Protein AF-A0A401M152-F1 (afdb_monomer_lite)

Structure (mmCIF, N/CA/C/O backbone):
data_AF-A0A401M152-F1
#
_entry.id   AF-A0A401M152-F1
#
loop_
_atom_site.group_PDB
_atom_site.id
_atom_site.type_symbol
_atom_site.label_atom_id
_atom_site.label_alt_id
_atom_site.label_comp_id
_atom_site.label_asym_id
_atom_site.label_entity_id
_atom_site.label_seq_id
_atom_site.pdbx_PDB_ins_code
_atom_site.Cartn_x
_atom_site.Cartn_y
_atom_site.Cartn_z
_atom_site.occupancy
_atom_site.B_iso_or_equiv
_atom_site.auth_seq_id
_atom_site.auth_comp_id
_atom_site.auth_asym_id
_atom_site.auth_atom_id
_atom_site.pdbx_PDB_model_num
ATOM 1 N N . MET A 1 1 ? -9.112 -10.276 -15.528 1.00 62.50 1 MET A N 1
ATOM 2 C CA . MET A 1 1 ? -7.881 -9.817 -16.205 1.00 62.50 1 MET A CA 1
ATOM 3 C C . MET A 1 1 ? -6.772 -9.853 -15.166 1.00 62.50 1 MET A C 1
ATOM 5 O O . MET A 1 1 ? -7.045 -9.426 -14.054 1.00 62.50 1 MET A O 1
ATOM 9 N N . LYS A 1 2 ? -5.617 -10.461 -15.460 1.00 86.75 2 LYS A N 1
ATOM 10 C CA . LYS A 1 2 ? -4.505 -10.595 -14.497 1.00 86.75 2 LYS A CA 1
ATOM 11 C C . LYS A 1 2 ? -3.259 -9.818 -14.911 1.00 86.75 2 LYS A C 1
ATOM 13 O O . LYS A 1 2 ? -2.534 -9.371 -14.039 1.00 86.75 2 LYS A O 1
ATOM 18 N N . ASP A 1 3 ? -3.063 -9.607 -16.206 1.00 91.12 3 ASP A N 1
ATOM 19 C CA . ASP A 1 3 ? -1.886 -8.930 -16.740 1.00 91.12 3 ASP A CA 1
ATOM 20 C C . ASP A 1 3 ? -2.287 -7.606 -17.392 1.00 91.12 3 ASP A C 1
ATOM 22 O O . ASP A 1 3 ? -3.244 -7.552 -18.172 1.00 91.12 3 ASP A O 1
ATOM 26 N N . ALA A 1 4 ? -1.540 -6.553 -17.077 1.00 89.19 4 ALA A N 1
ATOM 27 C CA . ALA A 1 4 ? -1.564 -5.270 -17.757 1.00 89.19 4 ALA A CA 1
ATOM 28 C C . ALA A 1 4 ? -0.202 -5.073 -18.432 1.00 89.19 4 ALA A C 1
ATOM 30 O O . ALA A 1 4 ? 0.817 -4.853 -17.774 1.00 89.19 4 ALA A O 1
ATOM 31 N N . LEU A 1 5 ? -0.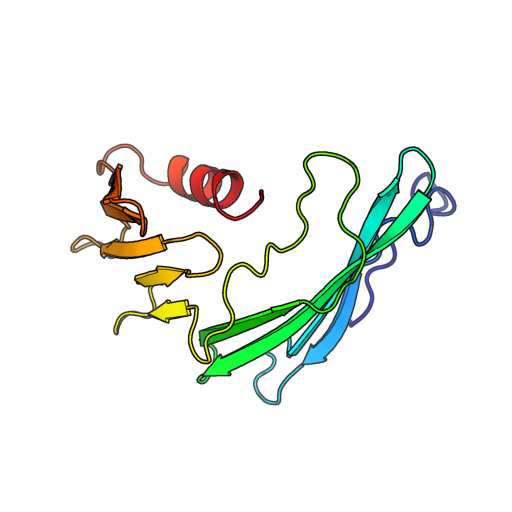184 -5.210 -19.758 1.00 90.19 5 LEU A N 1
ATOM 32 C CA . LEU A 1 5 ? 1.019 -5.019 -20.562 1.00 90.19 5 LEU A CA 1
ATOM 33 C C . LEU A 1 5 ? 1.144 -3.544 -20.938 1.00 90.19 5 LEU A C 1
ATOM 35 O O . LEU A 1 5 ? 0.185 -2.950 -21.431 1.00 90.19 5 LEU A O 1
ATOM 39 N N . TYR A 1 6 ? 2.326 -2.974 -20.719 1.00 89.94 6 TYR A N 1
ATOM 40 C CA . TYR A 1 6 ? 2.634 -1.602 -21.098 1.00 89.94 6 TYR A CA 1
ATOM 41 C C . TYR A 1 6 ? 3.331 -1.555 -22.458 1.00 89.94 6 TYR A C 1
ATOM 43 O O . TYR A 1 6 ? 4.225 -2.358 -22.737 1.00 89.94 6 TYR A O 1
ATOM 51 N N . GLY A 1 7 ? 2.943 -0.581 -23.275 1.00 91.44 7 GLY A N 1
ATOM 52 C CA . GLY A 1 7 ? 3.581 -0.258 -24.542 1.00 91.44 7 GLY A CA 1
ATOM 53 C C . GLY A 1 7 ? 3.253 1.173 -24.961 1.00 91.44 7 GLY A C 1
ATOM 54 O O . GLY A 1 7 ? 2.224 1.722 -24.570 1.00 91.44 7 GLY A O 1
ATOM 55 N N . GLU A 1 8 ? 4.138 1.773 -25.748 1.00 91.62 8 GLU A N 1
ATOM 56 C CA . GLU A 1 8 ? 4.015 3.141 -26.263 1.00 91.62 8 GLU A CA 1
ATOM 57 C C . GLU A 1 8 ? 3.926 3.171 -27.795 1.00 91.62 8 GLU A C 1
ATOM 59 O O . GLU A 1 8 ? 4.162 2.167 -28.473 1.00 91.62 8 GLU A O 1
ATOM 64 N N . ASP A 1 9 ? 3.617 4.354 -28.331 1.00 93.38 9 ASP A N 1
ATOM 65 C CA . ASP A 1 9 ? 3.351 4.636 -29.744 1.00 93.38 9 ASP A CA 1
ATOM 66 C C . ASP A 1 9 ? 2.067 3.993 -30.285 1.00 93.38 9 ASP A C 1
ATOM 68 O O . ASP A 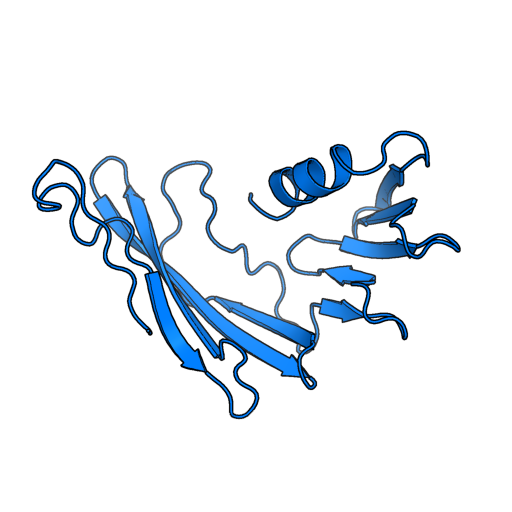1 9 ? 1.371 3.229 -29.618 1.00 93.38 9 ASP A O 1
ATOM 72 N N . ALA A 1 10 ? 1.736 4.310 -31.538 1.00 91.00 10 ALA A N 1
ATOM 73 C CA . ALA A 1 10 ? 0.511 3.848 -32.190 1.00 91.00 10 ALA A CA 1
ATOM 74 C C . ALA A 1 10 ? 0.386 2.313 -32.269 1.00 91.00 10 ALA A C 1
ATOM 76 O O . ALA A 1 10 ? -0.713 1.799 -32.463 1.00 91.00 10 ALA A O 1
ATOM 77 N N . THR A 1 11 ? 1.499 1.585 -32.137 1.00 92.69 11 THR A N 1
ATOM 78 C CA . THR A 1 11 ? 1.546 0.116 -32.209 1.00 92.69 11 THR A CA 1
ATOM 79 C C . THR A 1 11 ? 1.795 -0.559 -30.861 1.00 92.69 11 THR A C 1
ATOM 81 O O . THR A 1 11 ? 1.805 -1.787 -30.816 1.00 92.69 11 THR A O 1
ATOM 84 N N . LEU A 1 12 ? 1.988 0.203 -29.774 1.00 89.44 12 LEU A N 1
ATOM 85 C CA . LEU A 1 12 ? 2.335 -0.319 -28.442 1.00 89.44 12 LEU A CA 1
ATOM 86 C C . LEU A 1 12 ? 3.615 -1.183 -28.427 1.00 89.44 12 LEU A C 1
ATOM 88 O O . LEU A 1 12 ? 3.774 -2.052 -27.572 1.00 89.44 12 LEU A O 1
ATOM 92 N N . ALA A 1 13 ? 4.523 -0.975 -29.386 1.00 90.88 13 ALA A N 1
ATOM 93 C CA . ALA A 1 13 ? 5.740 -1.775 -29.544 1.00 90.88 13 ALA A CA 1
ATOM 94 C C . ALA A 1 13 ? 6.954 -1.187 -28.806 1.00 90.88 13 ALA A C 1
ATOM 96 O O . ALA A 1 13 ? 7.914 -1.906 -28.509 1.00 90.88 13 ALA A O 1
ATOM 97 N N . SER A 1 14 ? 6.915 0.105 -28.486 1.00 90.31 14 SER A N 1
ATOM 98 C CA . SER A 1 14 ? 7.964 0.776 -27.723 1.00 90.31 14 SER A CA 1
ATOM 99 C C . SER A 1 14 ? 7.804 0.506 -26.230 1.00 90.31 14 SER A C 1
ATOM 101 O O . SER A 1 14 ? 6.689 0.375 -25.729 1.00 90.31 14 SER A O 1
ATOM 103 N N . ASN A 1 15 ? 8.926 0.426 -25.509 1.00 88.19 15 ASN A N 1
ATOM 104 C CA . ASN A 1 15 ? 8.960 0.273 -24.047 1.00 88.19 15 ASN A CA 1
ATOM 105 C C . ASN A 1 15 ? 8.187 -0.941 -23.499 1.00 88.19 15 ASN A C 1
ATOM 107 O O . ASN A 1 15 ? 7.805 -0.968 -22.327 1.00 88.19 15 ASN A O 1
ATOM 111 N N . THR A 1 16 ? 8.017 -1.977 -24.322 1.00 89.81 16 THR A N 1
ATOM 112 C CA . THR A 1 16 ? 7.378 -3.227 -23.906 1.00 89.81 16 THR A CA 1
ATOM 113 C C . THR A 1 16 ? 8.099 -3.843 -22.708 1.00 89.81 16 THR A C 1
ATOM 115 O O . THR A 1 16 ? 9.327 -3.805 -22.604 1.00 89.81 16 THR A O 1
ATOM 118 N N . ASN A 1 17 ? 7.323 -4.403 -21.776 1.00 88.31 17 ASN A N 1
ATOM 119 C CA . ASN A 1 17 ? 7.800 -5.052 -20.546 1.00 88.31 17 ASN A CA 1
ATOM 120 C C . ASN A 1 17 ? 8.501 -4.153 -19.518 1.00 88.31 17 ASN A C 1
ATOM 122 O O . ASN A 1 17 ? 8.949 -4.655 -18.489 1.00 88.31 17 ASN A O 1
ATOM 126 N N . ARG A 1 18 ? 8.581 -2.839 -19.749 1.00 93.19 18 ARG A N 1
ATOM 127 C CA . ARG A 1 18 ? 9.262 -1.918 -18.827 1.00 93.19 18 ARG A CA 1
ATOM 128 C C . ARG A 1 18 ? 8.432 -1.554 -17.602 1.00 93.19 18 ARG A C 1
ATOM 130 O O . ARG A 1 18 ? 9.003 -1.343 -16.541 1.00 93.19 18 ARG A O 1
ATOM 137 N N . PHE A 1 19 ? 7.111 -1.503 -17.759 1.00 93.25 19 PHE A N 1
ATOM 138 C CA . PHE A 1 19 ? 6.172 -1.024 -16.739 1.00 93.25 19 PHE A CA 1
ATOM 139 C C . PHE A 1 19 ? 4.931 -1.915 -16.622 1.00 93.25 19 PHE A C 1
ATOM 141 O O . PHE A 1 19 ? 3.832 -1.443 -16.345 1.00 93.25 19 PHE A O 1
ATOM 148 N N . ASN A 1 20 ? 5.081 -3.210 -16.908 1.00 94.12 20 ASN A N 1
ATOM 149 C CA . ASN A 1 20 ? 3.971 -4.149 -16.788 1.00 94.12 20 ASN A CA 1
ATOM 150 C C . ASN A 1 20 ? 3.519 -4.273 -15.325 1.00 94.12 20 ASN A C 1
ATOM 152 O O . ASN A 1 20 ? 4.326 -4.187 -14.395 1.00 94.12 20 ASN A O 1
ATOM 156 N N . GLU A 1 21 ? 2.245 -4.597 -15.144 1.00 95.12 21 GLU A N 1
ATOM 157 C CA . GLU A 1 21 ? 1.688 -5.018 -13.861 1.00 95.12 21 GLU A CA 1
ATOM 158 C C . GLU A 1 21 ? 1.040 -6.394 -14.012 1.00 95.12 21 GLU A C 1
ATOM 160 O O . GLU A 1 21 ? 0.412 -6.701 -15.028 1.00 95.12 21 GLU A O 1
ATOM 165 N N . GLN A 1 22 ? 1.187 -7.237 -12.995 1.00 96.25 22 GLN A N 1
ATOM 166 C CA . GLN A 1 22 ? 0.612 -8.575 -12.988 1.00 96.25 22 GLN A CA 1
ATOM 167 C C . GLN A 1 22 ? 0.020 -8.906 -11.622 1.00 96.25 22 GLN A C 1
ATOM 169 O O . GLN A 1 22 ? 0.736 -9.042 -10.632 1.00 96.25 22 GLN A O 1
ATOM 174 N N . ILE A 1 23 ? -1.285 -9.146 -11.592 1.00 97.38 23 ILE A N 1
ATOM 175 C CA . ILE A 1 23 ? -1.983 -9.755 -10.466 1.00 97.38 23 ILE A CA 1
ATOM 176 C C . ILE A 1 23 ? -1.762 -11.267 -10.530 1.00 97.38 23 ILE A C 1
ATOM 178 O O . ILE A 1 23 ? -2.291 -11.961 -11.401 1.00 97.38 23 ILE A O 1
ATOM 182 N N . THR A 1 24 ? -0.982 -11.800 -9.594 1.00 97.12 24 THR A N 1
ATOM 183 C CA . THR A 1 24 ? -0.598 -13.218 -9.595 1.00 97.12 24 THR A CA 1
ATOM 184 C C . THR A 1 24 ? -1.755 -14.109 -9.140 1.00 97.12 24 THR A C 1
ATOM 186 O O . THR A 1 24 ? -2.005 -15.170 -9.725 1.00 97.12 24 THR A O 1
ATOM 189 N N . ALA A 1 25 ? -2.540 -13.653 -8.162 1.00 96.69 25 ALA A N 1
ATOM 190 C CA . ALA A 1 25 ? -3.755 -14.328 -7.726 1.00 96.69 25 ALA A CA 1
ATOM 191 C C . ALA A 1 25 ? -4.748 -13.376 -7.051 1.00 96.69 25 ALA A C 1
ATOM 193 O O . ALA A 1 25 ? -4.403 -12.275 -6.626 1.00 96.69 25 ALA A O 1
ATOM 194 N N . TYR A 1 26 ? -5.978 -13.867 -6.926 1.00 97.00 26 TYR A N 1
ATOM 195 C CA . TYR A 1 26 ? -6.997 -13.324 -6.040 1.00 97.00 26 TYR A CA 1
ATOM 196 C C . TYR A 1 26 ? -7.319 -14.367 -4.971 1.00 97.00 26 TYR A C 1
ATOM 198 O O . TYR A 1 26 ? -7.217 -15.570 -5.238 1.00 97.00 26 TYR A O 1
ATOM 206 N N . ASP A 1 27 ? -7.726 -13.924 -3.788 1.00 94.38 27 ASP A N 1
ATOM 207 C CA . ASP A 1 27 ? -8.323 -14.812 -2.796 1.00 94.38 27 ASP A CA 1
ATOM 208 C C . ASP A 1 27 ? -9.774 -15.189 -3.176 1.00 94.38 27 ASP A C 1
ATOM 210 O O . ASP A 1 27 ? -10.318 -14.764 -4.200 1.00 94.38 27 ASP A O 1
ATOM 214 N N . LYS A 1 28 ? -10.430 -16.008 -2.344 1.00 94.50 28 LYS A N 1
ATOM 215 C CA . LYS A 1 28 ? -11.812 -16.464 -2.587 1.00 94.50 28 LYS A CA 1
ATOM 216 C C . LYS A 1 28 ? -12.866 -15.353 -2.478 1.00 94.50 28 LYS A C 1
ATOM 218 O O . LYS A 1 28 ? -13.990 -15.565 -2.922 1.00 94.50 28 LYS A O 1
ATOM 223 N N . MET A 1 29 ? -12.528 -14.216 -1.873 1.00 94.75 29 MET A N 1
ATOM 224 C CA . MET A 1 29 ? -13.402 -13.049 -1.729 1.00 94.75 29 MET A CA 1
ATOM 225 C C . MET A 1 29 ? -13.162 -12.013 -2.838 1.00 94.75 29 MET A C 1
ATOM 227 O O . MET A 1 29 ? -13.897 -11.033 -2.924 1.00 94.75 29 MET A O 1
ATOM 231 N N . GLY A 1 30 ? -12.187 -12.253 -3.722 1.00 95.50 30 GLY A N 1
ATOM 232 C CA . GLY A 1 30 ? -11.849 -11.374 -4.836 1.00 95.50 30 GLY A CA 1
ATOM 233 C C . GLY A 1 30 ? -10.826 -10.292 -4.487 1.00 95.50 30 GLY A C 1
ATOM 234 O O . GLY A 1 30 ? -10.593 -9.409 -5.312 1.00 95.50 30 GLY A O 1
ATOM 235 N N . ASN A 1 31 ? -10.189 -10.352 -3.314 1.00 95.75 31 ASN A N 1
ATOM 236 C CA . ASN A 1 31 ? -9.085 -9.453 -2.979 1.00 95.75 31 ASN A CA 1
ATOM 237 C C . ASN A 1 31 ? -7.828 -9.865 -3.753 1.00 95.75 31 ASN A C 1
ATOM 239 O O . ASN A 1 31 ? -7.597 -11.054 -3.979 1.00 95.75 31 ASN A O 1
ATOM 243 N N . ILE A 1 32 ? -7.004 -8.898 -4.161 1.00 96.19 32 ILE A N 1
ATOM 244 C CA . ILE A 1 32 ? -5.711 -9.175 -4.805 1.00 96.19 32 ILE A CA 1
ATOM 245 C C . ILE A 1 32 ? -4.814 -9.863 -3.785 1.00 96.19 32 ILE A C 1
ATOM 247 O O . ILE A 1 32 ? -4.460 -9.259 -2.787 1.00 96.19 32 ILE A O 1
ATOM 251 N N . TRP A 1 33 ? -4.413 -11.102 -4.040 1.00 96.56 33 TRP A N 1
ATOM 252 C CA . TRP A 1 33 ? -3.525 -11.837 -3.139 1.00 96.56 33 TRP A CA 1
ATOM 253 C C . TRP A 1 33 ? -2.047 -11.570 -3.436 1.00 96.56 33 TRP A C 1
ATOM 255 O O . TRP A 1 33 ? -1.220 -11.558 -2.527 1.00 96.56 33 TRP A O 1
ATOM 265 N N . GLY A 1 34 ? -1.705 -11.308 -4.699 1.00 97.12 34 GLY A N 1
ATOM 266 C CA . GLY A 1 34 ? -0.346 -10.924 -5.058 1.00 97.12 34 GLY A CA 1
ATOM 267 C C . GLY A 1 34 ? -0.269 -10.058 -6.306 1.00 97.12 34 GLY A C 1
ATOM 268 O O . GLY A 1 34 ? -1.107 -10.162 -7.206 1.00 97.12 34 GLY A O 1
ATOM 269 N N . LEU A 1 35 ? 0.749 -9.200 -6.337 1.00 97.50 35 LEU A N 1
ATOM 270 C CA . LEU A 1 35 ? 0.975 -8.196 -7.373 1.00 97.50 35 LEU A CA 1
ATOM 271 C C . LEU A 1 35 ? 2.466 -8.104 -7.694 1.00 97.50 35 LEU A C 1
ATOM 273 O O . LEU A 1 35 ? 3.290 -7.949 -6.799 1.00 97.50 35 LEU A O 1
ATOM 277 N N . LYS A 1 36 ? 2.806 -8.142 -8.978 1.00 96.94 36 LYS A N 1
ATOM 278 C CA . LYS A 1 36 ? 4.136 -7.808 -9.485 1.00 96.94 36 LYS A CA 1
ATOM 279 C C . LYS A 1 36 ? 4.060 -6.515 -10.275 1.00 96.94 36 LYS A C 1
ATOM 281 O O . LYS A 1 36 ? 3.161 -6.370 -11.105 1.00 96.94 36 LYS A O 1
ATOM 286 N N . ARG A 1 37 ? 5.015 -5.616 -10.055 1.00 96.12 37 ARG A N 1
ATOM 287 C CA . ARG A 1 37 ? 5.183 -4.400 -10.858 1.00 96.12 37 ARG A CA 1
ATOM 288 C C . ARG A 1 37 ? 6.599 -4.328 -11.397 1.00 96.12 37 ARG A C 1
ATOM 290 O O . ARG A 1 37 ? 7.556 -4.730 -10.730 1.00 96.12 37 ARG A O 1
ATOM 297 N N . TYR A 1 38 ? 6.711 -3.832 -12.617 1.00 95.12 38 TYR A N 1
ATOM 298 C CA . TYR A 1 38 ? 7.975 -3.616 -13.298 1.00 95.12 38 TYR A CA 1
ATOM 299 C C . TYR A 1 38 ? 8.220 -2.119 -13.451 1.00 95.12 38 TYR A C 1
ATOM 301 O O . TYR A 1 38 ? 7.284 -1.326 -13.534 1.00 95.12 38 TYR A O 1
ATOM 309 N N . GLY A 1 39 ? 9.485 -1.732 -13.453 1.00 95.12 39 GLY A N 1
ATOM 310 C CA . GLY A 1 39 ? 9.889 -0.346 -13.582 1.00 95.12 39 GLY A CA 1
ATOM 311 C C . GLY A 1 39 ? 11.366 -0.219 -13.894 1.00 95.12 39 GLY A C 1
ATOM 312 O O . GLY A 1 39 ? 12.084 -1.202 -14.087 1.00 95.12 39 GLY A O 1
ATOM 313 N N . GLN A 1 40 ? 11.821 1.024 -13.959 1.00 95.12 40 GLN A N 1
ATOM 314 C CA . GLN A 1 40 ? 13.223 1.339 -14.171 1.00 95.12 40 GLN A CA 1
ATOM 315 C C . GLN A 1 40 ? 14.032 1.017 -12.908 1.00 95.12 40 GLN A C 1
ATOM 317 O O . GLN A 1 40 ? 13.694 1.502 -11.834 1.00 95.12 40 GLN A O 1
ATOM 322 N N . THR A 1 41 ? 15.102 0.234 -13.034 1.00 95.31 41 THR A N 1
ATOM 323 C CA . THR A 1 41 ? 15.973 -0.191 -11.919 1.00 95.31 41 THR A CA 1
ATOM 324 C C . THR A 1 41 ? 17.381 0.406 -11.994 1.00 95.31 41 THR A C 1
ATOM 326 O O . THR A 1 41 ? 18.099 0.407 -10.999 1.00 95.31 41 THR A O 1
ATOM 329 N N . ASP A 1 42 ? 17.766 0.960 -13.149 1.00 94.50 42 ASP A N 1
ATOM 330 C CA . ASP A 1 42 ? 18.976 1.773 -13.340 1.00 94.50 42 ASP A CA 1
ATOM 331 C C . ASP A 1 42 ? 18.754 2.786 -14.482 1.00 94.50 42 ASP A C 1
ATOM 333 O O . ASP A 1 42 ? 17.744 2.722 -15.185 1.00 94.50 42 ASP A O 1
ATOM 337 N N . ALA A 1 43 ? 19.710 3.679 -14.742 1.00 94.06 43 ALA A N 1
ATOM 338 C CA . ALA A 1 43 ? 19.671 4.704 -15.785 1.00 94.06 43 ALA A CA 1
ATOM 339 C C . ALA A 1 43 ? 19.187 4.184 -17.150 1.00 94.06 43 ALA A C 1
ATOM 341 O O . ALA A 1 43 ? 18.478 4.898 -17.852 1.00 94.06 43 ALA A O 1
ATOM 342 N N . ASN A 1 44 ? 19.517 2.936 -17.506 1.00 93.25 44 ASN A N 1
ATOM 343 C CA . ASN A 1 44 ? 19.113 2.308 -18.769 1.00 93.25 44 ASN A CA 1
ATOM 344 C C . ASN A 1 44 ? 18.538 0.887 -18.608 1.00 93.25 44 ASN A C 1
ATOM 346 O O . ASN A 1 44 ? 18.394 0.176 -19.604 1.00 93.25 44 ASN A O 1
ATOM 350 N N . SER A 1 45 ? 18.208 0.464 -17.384 1.00 94.44 45 SER A N 1
ATOM 351 C CA . SER A 1 45 ? 17.762 -0.906 -17.090 1.00 94.44 45 SER A CA 1
ATOM 352 C C . SER A 1 45 ? 16.368 -0.920 -16.477 1.00 94.44 45 SER A C 1
ATOM 354 O O . SER A 1 45 ? 16.002 -0.019 -15.723 1.00 94.44 45 SER A O 1
ATOM 356 N N . TYR A 1 46 ? 15.604 -1.964 -16.793 1.00 95.00 46 TYR A N 1
ATOM 357 C CA . TYR A 1 46 ? 14.241 -2.174 -16.310 1.00 95.00 46 TYR A CA 1
ATOM 358 C C . TYR A 1 46 ? 14.105 -3.586 -15.751 1.00 95.00 46 TYR A C 1
ATOM 360 O O . TYR A 1 46 ? 14.722 -4.526 -16.256 1.00 95.00 46 TYR A O 1
ATOM 368 N N . GLY A 1 47 ? 13.294 -3.735 -14.714 1.00 95.62 47 GLY A N 1
ATOM 369 C CA . GLY A 1 47 ? 13.124 -4.989 -13.997 1.00 95.62 47 GLY A CA 1
ATOM 370 C C . GLY A 1 47 ? 11.933 -4.949 -13.052 1.00 95.62 47 GLY A C 1
ATOM 371 O O . GLY A 1 47 ? 11.163 -3.994 -13.039 1.00 95.62 47 GLY A O 1
ATOM 372 N N . MET A 1 48 ? 11.764 -6.016 -12.278 1.00 95.88 48 MET A N 1
ATOM 373 C CA . MET A 1 48 ? 10.724 -6.095 -11.253 1.00 95.88 48 MET A CA 1
ATOM 374 C C . MET A 1 48 ? 11.105 -5.207 -10.070 1.00 95.88 48 MET A C 1
ATOM 376 O O . MET A 1 48 ? 12.190 -5.370 -9.521 1.00 95.88 48 MET A O 1
ATOM 380 N N . ILE A 1 49 ? 10.210 -4.301 -9.694 1.00 96.31 49 ILE A N 1
ATOM 381 C CA . ILE A 1 49 ? 10.398 -3.354 -8.585 1.00 96.31 49 ILE A CA 1
ATOM 382 C C . ILE A 1 49 ? 9.519 -3.688 -7.380 1.00 96.31 49 ILE A C 1
ATOM 384 O O . ILE A 1 49 ? 9.814 -3.246 -6.282 1.00 96.31 49 ILE A O 1
ATOM 388 N N . ASP A 1 50 ? 8.475 -4.496 -7.582 1.00 97.50 50 ASP A N 1
ATOM 389 C CA . ASP A 1 50 ? 7.622 -5.008 -6.515 1.00 97.50 50 ASP A CA 1
ATOM 390 C C . ASP A 1 50 ? 7.257 -6.467 -6.790 1.00 97.50 50 ASP A C 1
ATOM 392 O O . ASP A 1 50 ? 6.914 -6.837 -7.922 1.00 97.50 50 ASP A O 1
ATOM 396 N N . ASN A 1 51 ? 7.265 -7.281 -5.738 1.00 97.62 51 ASN A N 1
ATOM 397 C CA . ASN A 1 51 ? 6.743 -8.641 -5.723 1.00 97.62 51 ASN A CA 1
ATOM 398 C C . ASN A 1 51 ? 5.953 -8.849 -4.430 1.00 97.62 51 ASN A C 1
ATOM 400 O O . ASN A 1 51 ? 6.446 -9.410 -3.449 1.00 97.62 51 ASN A O 1
ATOM 404 N N . LEU A 1 52 ? 4.725 -8.339 -4.445 1.00 98.06 52 LEU A N 1
ATOM 405 C CA . LEU A 1 52 ? 3.900 -8.171 -3.263 1.00 98.06 52 LEU A CA 1
ATOM 406 C C . LEU A 1 52 ? 3.061 -9.414 -2.985 1.00 98.06 52 LEU A C 1
ATOM 408 O O . LEU A 1 52 ? 2.389 -9.937 -3.878 1.00 98.06 52 LEU A O 1
ATOM 412 N N . THR A 1 53 ? 3.030 -9.819 -1.719 1.00 98.31 53 THR A N 1
ATOM 413 C CA . THR A 1 53 ? 2.020 -10.722 -1.157 1.00 98.31 53 THR A CA 1
ATOM 414 C C . THR A 1 53 ? 1.164 -9.943 -0.168 1.00 98.31 53 THR A C 1
ATOM 416 O O . THR A 1 53 ? 1.683 -9.367 0.787 1.00 98.31 53 THR A O 1
ATOM 419 N N . LEU A 1 54 ? -0.148 -9.923 -0.394 1.00 98.06 54 LEU A N 1
ATOM 420 C CA . LEU A 1 54 ? -1.100 -9.152 0.396 1.00 98.06 54 LEU A CA 1
ATOM 421 C C . LEU A 1 54 ? -1.909 -10.102 1.284 1.00 98.06 54 LEU A C 1
ATOM 423 O O . LEU A 1 54 ? -2.507 -11.070 0.811 1.00 98.06 54 LEU A O 1
ATOM 427 N N . THR A 1 55 ? -1.927 -9.821 2.585 1.00 97.81 55 THR A N 1
ATOM 428 C CA . THR A 1 55 ? -2.685 -10.597 3.579 1.00 97.81 55 THR A CA 1
ATOM 429 C C . THR A 1 55 ? -3.891 -9.798 4.034 1.00 97.81 55 THR A C 1
ATOM 431 O O . THR A 1 55 ? -3.765 -8.601 4.267 1.00 97.81 55 THR A O 1
ATOM 434 N N . TYR A 1 56 ? -5.044 -10.446 4.195 1.00 97.12 56 TYR A N 1
ATOM 435 C CA . TYR A 1 56 ? -6.299 -9.786 4.555 1.00 97.12 56 TYR A CA 1
ATOM 436 C C . TYR A 1 56 ? -6.981 -10.450 5.750 1.00 97.12 56 TYR A C 1
ATOM 438 O O . TYR A 1 56 ? -6.893 -11.662 5.944 1.00 97.12 56 TYR A O 1
ATOM 446 N N . ASN A 1 57 ? -7.742 -9.649 6.495 1.00 96.25 57 ASN A N 1
ATOM 447 C CA . ASN A 1 57 ? -8.779 -10.105 7.414 1.00 96.25 57 ASN A CA 1
ATOM 448 C C . ASN A 1 57 ? -10.152 -9.706 6.845 1.00 96.25 57 ASN A C 1
ATOM 450 O O . ASN A 1 57 ? -10.535 -8.535 6.879 1.00 96.25 57 ASN A O 1
ATOM 454 N N . GLY A 1 58 ? -10.882 -10.657 6.258 1.00 95.69 58 GLY A N 1
ATOM 455 C CA . GLY A 1 58 ? -12.028 -10.321 5.408 1.00 95.69 58 GLY A CA 1
ATOM 456 C C . GLY A 1 58 ? -11.563 -9.525 4.184 1.00 95.69 58 GLY A C 1
ATOM 457 O O . GLY A 1 58 ? -10.670 -9.972 3.477 1.00 95.69 58 GLY A O 1
ATOM 458 N N . ASN A 1 59 ? -12.121 -8.331 3.971 1.00 95.25 59 ASN A N 1
ATOM 459 C CA . ASN A 1 59 ? -11.705 -7.412 2.896 1.00 95.25 59 ASN A CA 1
ATOM 460 C C . ASN A 1 59 ? -10.799 -6.270 3.396 1.00 95.25 59 ASN A C 1
ATOM 462 O O . ASN A 1 59 ? -10.567 -5.296 2.683 1.00 95.25 59 ASN A O 1
ATOM 466 N N . GLN A 1 60 ? -10.314 -6.353 4.639 1.00 95.81 60 GLN A N 1
ATOM 467 C CA . GLN A 1 60 ? -9.384 -5.381 5.210 1.00 95.81 60 GLN A CA 1
ATOM 468 C C . GLN A 1 60 ? -7.951 -5.871 5.021 1.00 95.81 60 GLN A C 1
ATOM 470 O O . GLN A 1 60 ? -7.616 -6.976 5.449 1.00 95.81 60 GLN A O 1
ATOM 475 N N . LEU A 1 61 ? -7.113 -5.057 4.379 1.00 97.75 61 LEU A N 1
ATOM 476 C CA . LEU A 1 61 ? -5.693 -5.353 4.206 1.00 97.75 61 LEU A CA 1
ATOM 477 C C . LEU A 1 61 ? -5.026 -5.408 5.580 1.00 97.75 61 LEU A C 1
ATOM 479 O O . LEU A 1 61 ? -5.200 -4.502 6.375 1.00 97.75 61 LEU A O 1
ATOM 483 N N . GLN A 1 62 ? -4.281 -6.462 5.877 1.00 97.88 62 GLN A N 1
ATOM 484 C CA . GLN A 1 62 ? -3.657 -6.681 7.180 1.00 97.88 62 GLN A CA 1
ATOM 485 C C . GLN A 1 62 ? -2.146 -6.444 7.133 1.00 97.88 62 GLN A C 1
ATOM 487 O O . GLN A 1 62 ? -1.607 -5.821 8.045 1.00 97.88 62 GLN A O 1
ATOM 492 N N . ALA A 1 63 ? -1.480 -6.901 6.071 1.00 98.12 63 ALA A N 1
ATOM 493 C CA . ALA A 1 63 ? -0.042 -6.746 5.852 1.00 98.12 63 ALA A CA 1
ATOM 494 C C . ALA A 1 63 ? 0.288 -6.852 4.357 1.00 98.12 63 ALA A C 1
ATOM 496 O O . ALA A 1 63 ? -0.454 -7.495 3.601 1.00 98.12 63 ALA A O 1
ATOM 497 N N . VAL A 1 64 ? 1.404 -6.253 3.942 1.00 98.06 64 VAL A N 1
ATOM 498 C CA . VAL A 1 64 ? 1.940 -6.380 2.579 1.00 98.06 64 VAL A CA 1
ATOM 499 C C . VAL A 1 64 ? 3.408 -6.739 2.680 1.00 98.06 64 VAL A C 1
ATOM 501 O O . VAL A 1 64 ? 4.196 -5.947 3.170 1.00 98.06 64 VAL A O 1
ATOM 504 N N . LYS A 1 65 ? 3.773 -7.918 2.178 1.00 97.88 65 LYS A N 1
ATOM 505 C CA . LYS A 1 65 ? 5.170 -8.339 2.094 1.00 97.88 65 LYS A CA 1
ATOM 506 C C . LYS A 1 65 ? 5.705 -8.061 0.705 1.00 97.88 65 LYS A C 1
ATOM 508 O O . LYS A 1 65 ? 5.108 -8.549 -0.253 1.00 97.88 65 LYS A O 1
ATOM 513 N N . ASP A 1 66 ? 6.845 -7.389 0.603 1.00 97.12 66 ASP A N 1
ATOM 514 C CA . ASP A 1 66 ? 7.594 -7.291 -0.648 1.00 97.12 66 ASP A CA 1
ATOM 515 C C . ASP A 1 66 ? 8.854 -8.161 -0.595 1.00 97.12 66 ASP A C 1
ATOM 517 O O . ASP A 1 66 ? 9.586 -8.188 0.398 1.00 97.12 66 ASP A O 1
ATOM 521 N N . ILE A 1 67 ? 9.085 -8.918 -1.666 1.00 97.31 67 ILE A N 1
ATOM 522 C CA . ILE A 1 67 ? 10.290 -9.738 -1.847 1.00 97.31 67 ILE A CA 1
ATOM 523 C C . ILE A 1 67 ? 11.063 -9.373 -3.120 1.00 97.31 67 ILE A C 1
ATOM 525 O O . ILE A 1 67 ? 11.959 -10.120 -3.522 1.00 97.31 67 ILE A O 1
ATOM 529 N N . ALA A 1 68 ? 10.720 -8.269 -3.790 1.00 95.75 68 ALA A N 1
ATOM 530 C CA . ALA A 1 68 ? 11.546 -7.743 -4.867 1.00 95.75 68 ALA A CA 1
ATOM 531 C C . ALA A 1 68 ? 12.939 -7.372 -4.334 1.00 95.75 68 ALA A C 1
ATOM 533 O O . ALA A 1 68 ? 13.095 -6.800 -3.259 1.00 95.75 68 ALA A O 1
ATOM 534 N N . THR A 1 69 ? 13.975 -7.728 -5.092 1.00 91.00 69 THR A N 1
ATOM 535 C CA . THR A 1 69 ? 15.375 -7.448 -4.726 1.00 91.00 69 THR A CA 1
ATOM 536 C C . THR A 1 69 ? 15.911 -6.173 -5.367 1.00 91.00 69 THR A C 1
AT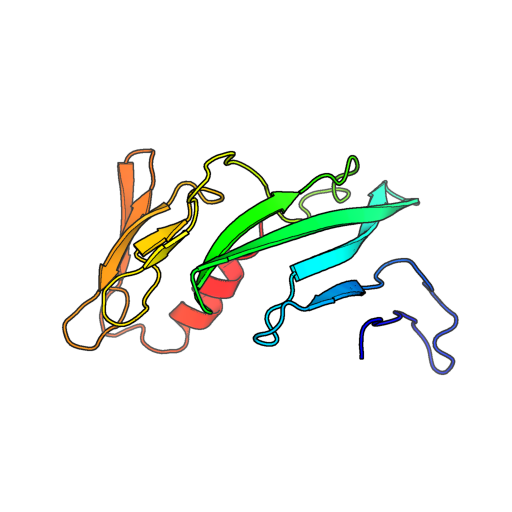OM 538 O O . THR A 1 69 ? 17.000 -5.723 -5.020 1.00 91.00 69 THR A O 1
ATOM 541 N N . SER A 1 70 ? 15.190 -5.624 -6.343 1.00 90.44 70 SER A N 1
ATOM 542 C CA . SER A 1 70 ? 15.543 -4.387 -7.032 1.00 90.44 70 SER A CA 1
ATOM 543 C C . SER A 1 70 ? 14.631 -3.266 -6.557 1.00 90.44 70 SER A C 1
ATOM 545 O O . SER A 1 70 ? 13.437 -3.474 -6.380 1.00 90.44 70 SER A O 1
ATOM 547 N N . SER A 1 71 ? 15.197 -2.076 -6.388 1.00 87.75 71 SER A N 1
ATOM 548 C CA . SER A 1 71 ? 14.441 -0.847 -6.148 1.00 87.75 71 SER A CA 1
ATOM 549 C C . SER A 1 71 ? 14.304 -0.065 -7.448 1.00 87.75 71 SER A C 1
ATOM 551 O O . SER A 1 71 ? 15.031 -0.312 -8.417 1.00 87.75 71 SER A O 1
ATOM 553 N N . VAL A 1 72 ? 13.384 0.893 -7.472 1.00 92.12 72 VAL A N 1
ATOM 554 C CA . VAL A 1 72 ? 13.296 1.820 -8.599 1.00 92.12 72 VAL A CA 1
ATOM 555 C C . VAL A 1 72 ? 14.532 2.716 -8.623 1.00 92.12 72 VAL A C 1
ATOM 557 O O . VAL A 1 72 ? 15.046 3.143 -7.589 1.00 92.12 72 VAL A O 1
ATOM 560 N N . TYR A 1 73 ? 14.999 3.031 -9.825 1.00 92.31 73 TYR A N 1
ATOM 561 C CA . TYR A 1 73 ? 16.052 4.008 -10.042 1.00 92.31 73 TYR A CA 1
ATOM 562 C C . TYR A 1 73 ? 15.595 5.427 -9.667 1.00 92.31 73 TYR A C 1
ATOM 564 O O . TYR A 1 73 ? 14.634 5.950 -10.230 1.00 92.31 73 TYR A O 1
ATOM 572 N N . GLY A 1 74 ? 16.315 6.078 -8.749 1.00 87.06 74 GLY A N 1
ATOM 573 C CA . GLY A 1 74 ? 15.975 7.413 -8.244 1.00 87.06 74 GLY A CA 1
ATOM 574 C C . GLY A 1 74 ? 14.951 7.383 -7.102 1.00 87.06 74 GLY A C 1
ATOM 575 O O . GLY A 1 74 ? 14.915 6.444 -6.313 1.00 87.06 74 GLY A O 1
ATOM 576 N N . ASN A 1 75 ? 14.127 8.429 -6.988 1.00 73.50 75 ASN A N 1
ATOM 577 C CA . ASN A 1 75 ? 13.050 8.500 -5.991 1.00 73.50 75 ASN A CA 1
ATOM 578 C C . ASN A 1 75 ? 11.795 7.828 -6.545 1.00 73.50 75 ASN A C 1
ATOM 580 O O . ASN A 1 75 ? 10.893 8.492 -7.058 1.00 73.50 75 ASN A O 1
ATOM 584 N N . GLY A 1 76 ? 11.805 6.502 -6.529 1.00 77.88 76 GLY A N 1
ATOM 585 C CA . GLY A 1 76 ? 10.727 5.700 -7.076 1.00 77.88 76 GLY A CA 1
ATOM 586 C C . GLY A 1 76 ? 9.513 5.528 -6.186 1.00 77.88 76 GLY A C 1
ATOM 587 O O . GLY A 1 76 ? 9.521 5.863 -5.005 1.00 77.88 76 GLY A O 1
ATOM 588 N N . THR A 1 77 ? 8.473 4.966 -6.797 1.00 81.75 77 THR A N 1
ATOM 589 C CA . THR A 1 77 ? 7.155 4.742 -6.201 1.00 81.75 77 THR A CA 1
ATOM 590 C C . THR A 1 77 ? 6.882 3.272 -5.861 1.00 81.75 77 THR A C 1
ATOM 592 O O . THR A 1 77 ? 5.723 2.865 -5.687 1.00 81.75 77 THR A O 1
ATOM 595 N N . GLU A 1 78 ? 7.935 2.455 -5.787 1.00 90.75 78 GLU A N 1
ATOM 596 C CA . GLU A 1 78 ? 7.828 1.085 -5.298 1.00 90.75 78 GLU A CA 1
ATOM 597 C C . GLU A 1 78 ? 7.328 1.067 -3.852 1.00 90.75 78 GLU A C 1
ATOM 599 O O . GLU A 1 78 ? 7.460 2.037 -3.092 1.00 90.75 78 GLU A O 1
ATOM 604 N N . PHE A 1 79 ? 6.718 -0.045 -3.470 1.00 93.38 79 PHE A N 1
ATOM 605 C CA . PHE A 1 79 ? 6.265 -0.249 -2.115 1.00 93.38 79 PHE A CA 1
ATOM 606 C C . PHE A 1 79 ? 7.469 -0.281 -1.168 1.00 93.38 79 PHE A C 1
ATOM 608 O O . PHE A 1 79 ? 8.489 -0.912 -1.427 1.00 93.38 79 PHE A O 1
ATOM 615 N N . LYS A 1 80 ? 7.357 0.428 -0.044 1.00 91.75 80 LYS A N 1
ATOM 616 C CA . LYS A 1 80 ? 8.387 0.433 0.995 1.00 91.75 80 LYS A CA 1
ATOM 617 C C . LYS A 1 80 ? 7.928 -0.477 2.125 1.00 91.75 80 LYS A C 1
ATOM 619 O O . LYS A 1 80 ? 7.164 -0.047 2.989 1.00 91.75 80 LYS A O 1
ATOM 624 N N . ASP A 1 81 ? 8.398 -1.719 2.095 1.00 93.88 81 ASP A N 1
ATOM 625 C CA . ASP A 1 81 ? 8.148 -2.744 3.116 1.00 93.88 81 ASP A CA 1
ATOM 626 C C . ASP A 1 81 ? 8.974 -2.462 4.388 1.00 93.88 81 ASP A C 1
ATOM 628 O O . ASP A 1 81 ? 9.970 -3.118 4.693 1.00 93.88 81 ASP A O 1
ATOM 632 N N . ASN A 1 82 ? 8.615 -1.378 5.082 1.00 94.44 82 ASN A N 1
ATOM 633 C CA . ASN A 1 82 ? 9.315 -0.880 6.270 1.00 94.44 82 ASN A CA 1
ATOM 634 C C . ASN A 1 82 ? 8.856 -1.566 7.566 1.00 94.44 82 ASN A C 1
ATOM 636 O O . ASN A 1 82 ? 9.367 -1.254 8.646 1.00 94.44 82 ASN A O 1
ATOM 640 N N . SER A 1 83 ? 7.870 -2.457 7.489 1.00 95.50 83 SER A N 1
ATOM 641 C CA . SER A 1 83 ? 7.395 -3.259 8.607 1.00 95.50 83 SER A CA 1
ATOM 642 C C . SER A 1 83 ? 7.567 -4.748 8.316 1.00 95.50 83 SER A C 1
ATOM 644 O O . SER A 1 83 ? 7.904 -5.166 7.222 1.00 95.50 83 SER A O 1
ATOM 646 N N . ASN A 1 84 ? 7.454 -5.564 9.355 1.00 95.69 84 ASN A N 1
ATOM 647 C CA . ASN A 1 84 ? 7.467 -7.020 9.213 1.00 95.69 84 ASN A CA 1
ATOM 648 C C . ASN A 1 84 ? 6.617 -7.622 10.331 1.00 95.69 84 ASN A C 1
ATOM 650 O O . ASN A 1 84 ? 7.056 -8.490 11.088 1.00 95.69 84 ASN A O 1
ATOM 654 N N . GLN A 1 85 ? 5.440 -7.032 10.530 1.00 97.31 85 GLN A N 1
ATOM 655 C CA . GLN A 1 85 ? 4.508 -7.432 11.576 1.00 97.31 85 GLN A CA 1
ATOM 656 C C . GLN A 1 85 ? 3.387 -8.252 10.951 1.00 97.31 85 GLN A C 1
ATOM 658 O O . GLN A 1 85 ? 3.011 -8.049 9.804 1.00 97.31 85 GLN A O 1
ATOM 663 N N . THR A 1 86 ? 2.780 -9.154 11.721 1.00 97.38 86 THR A N 1
ATOM 664 C CA . THR A 1 86 ? 1.598 -9.886 11.236 1.00 97.38 86 THR A CA 1
ATOM 665 C C . THR A 1 86 ? 0.419 -8.949 10.945 1.00 97.38 86 THR A C 1
ATOM 667 O O . THR A 1 86 ? -0.432 -9.273 10.124 1.00 97.38 86 THR A O 1
ATOM 670 N N . VAL A 1 87 ? 0.359 -7.792 11.616 1.00 98.06 87 VAL A N 1
ATOM 671 C CA . VAL A 1 87 ? -0.653 -6.752 11.399 1.00 98.06 87 VAL A CA 1
ATOM 672 C C . VAL A 1 87 ? 0.029 -5.394 11.297 1.00 98.06 87 VAL A C 1
ATOM 674 O O . VAL A 1 87 ? 0.552 -4.873 12.281 1.00 98.06 87 VAL A O 1
ATOM 677 N N . GLU A 1 88 ? -0.004 -4.820 10.103 1.00 98.06 88 GLU A N 1
ATOM 678 C CA . GLU A 1 88 ? 0.640 -3.551 9.745 1.00 98.06 88 GLU A CA 1
ATOM 679 C C . GLU A 1 88 ? -0.383 -2.445 9.500 1.00 98.06 88 GLU A C 1
ATOM 681 O O . GLU A 1 88 ? -0.111 -1.268 9.748 1.00 98.06 88 GLU A O 1
ATOM 686 N N . TYR A 1 89 ? -1.577 -2.850 9.073 1.00 98.06 89 TYR A N 1
ATOM 687 C CA . TYR A 1 89 ? -2.728 -1.997 8.844 1.00 98.06 89 TYR A CA 1
ATOM 688 C C . TYR A 1 89 ? -3.823 -2.374 9.841 1.00 98.06 89 TYR A C 1
ATOM 690 O O . TYR A 1 89 ? -4.202 -3.541 9.964 1.00 98.06 89 TYR A O 1
ATOM 698 N N . THR A 1 90 ? -4.336 -1.392 10.579 1.00 98.12 90 THR A N 1
ATOM 699 C CA . THR A 1 90 ? -5.470 -1.597 11.495 1.00 98.12 90 THR A CA 1
ATOM 700 C C . THR A 1 90 ? -6.609 -0.670 11.145 1.00 98.12 90 THR A C 1
ATOM 702 O O . THR A 1 90 ? -6.391 0.376 10.540 1.00 98.12 90 THR A O 1
ATOM 705 N N . TYR A 1 91 ? -7.819 -1.036 11.562 1.00 97.19 91 TYR A N 1
ATOM 706 C CA . TYR A 1 91 ? -9.030 -0.291 11.247 1.00 97.19 91 TYR A CA 1
ATOM 707 C C . TYR A 1 91 ? -9.882 -0.068 12.490 1.00 97.19 91 TYR A C 1
ATOM 709 O O . TYR A 1 91 ? -9.823 -0.847 13.444 1.00 97.19 91 TYR A O 1
ATOM 717 N N . ASP A 1 92 ? -10.669 1.002 12.487 1.00 96.19 92 ASP A N 1
ATOM 718 C CA . ASP A 1 92 ? -11.742 1.182 13.460 1.00 96.19 92 ASP A CA 1
ATOM 719 C C . ASP A 1 92 ? -12.997 0.373 13.075 1.00 96.19 92 ASP A C 1
ATOM 721 O O . ASP A 1 92 ? -13.052 -0.314 12.052 1.00 96.19 92 ASP A O 1
ATOM 725 N N . LYS A 1 93 ? -14.039 0.457 13.911 1.00 95.69 93 LYS A N 1
ATOM 726 C CA . LYS A 1 93 ? -15.309 -0.257 13.699 1.00 95.69 93 LYS A CA 1
ATOM 727 C C . LYS A 1 93 ? -16.086 0.212 12.463 1.00 95.69 93 LYS A C 1
ATOM 729 O O . LYS A 1 93 ? -16.929 -0.538 11.983 1.00 95.69 93 LYS A O 1
ATOM 734 N N . ASN A 1 94 ? -15.816 1.419 11.966 1.00 93.50 94 ASN A N 1
ATOM 735 C CA . ASN A 1 94 ? -16.430 1.954 10.751 1.00 93.50 94 ASN A CA 1
ATOM 736 C C . ASN A 1 94 ? -15.646 1.546 9.492 1.00 93.50 94 ASN A C 1
ATOM 738 O O . ASN A 1 94 ? -16.073 1.851 8.381 1.00 93.50 94 ASN A O 1
ATOM 742 N N . GLY A 1 95 ? -14.515 0.851 9.654 1.00 93.81 95 GLY A N 1
ATOM 743 C CA . GLY A 1 95 ? -13.659 0.407 8.562 1.00 93.81 95 GLY A CA 1
ATOM 744 C C . GLY A 1 95 ? -12.645 1.452 8.104 1.00 93.81 95 GLY A C 1
ATOM 745 O O . GLY A 1 95 ? -12.039 1.268 7.049 1.00 93.81 95 GLY A O 1
ATOM 746 N N . ASN A 1 96 ? -12.425 2.527 8.866 1.00 93.44 96 ASN A N 1
ATOM 747 C CA . ASN A 1 96 ? -11.383 3.491 8.528 1.00 93.44 96 ASN A CA 1
ATOM 748 C C . ASN A 1 96 ? -10.014 3.005 8.985 1.00 93.44 96 ASN A C 1
ATOM 750 O O . ASN A 1 96 ? -9.894 2.431 10.064 1.00 93.44 96 ASN A O 1
ATOM 754 N N . LEU A 1 97 ? -8.979 3.288 8.196 1.00 96.38 97 LEU A N 1
ATOM 755 C CA . LEU A 1 97 ? -7.600 2.957 8.536 1.00 96.38 97 LEU A CA 1
ATOM 756 C C . LEU A 1 97 ? -7.132 3.764 9.757 1.00 96.38 97 LEU A C 1
ATOM 758 O O . LEU A 1 97 ? -7.129 4.984 9.730 1.00 96.38 97 LEU A O 1
ATOM 762 N N . THR A 1 98 ? -6.688 3.098 10.814 1.00 96.88 98 THR A N 1
ATOM 763 C CA . THR A 1 98 ? -6.183 3.734 12.042 1.00 96.88 98 THR A CA 1
ATOM 764 C C . THR A 1 98 ? -4.669 3.654 12.188 1.00 96.88 98 THR A C 1
ATOM 766 O O . THR A 1 98 ? -4.107 4.383 12.999 1.00 96.88 98 THR A O 1
ATOM 769 N N . LYS A 1 99 ? -3.991 2.800 11.417 1.00 96.31 99 LYS A N 1
ATOM 770 C CA . LYS A 1 99 ? -2.537 2.597 11.474 1.00 96.31 99 LYS A CA 1
ATOM 771 C C . LYS A 1 99 ? -2.018 2.116 10.124 1.00 96.31 99 LYS A C 1
ATOM 773 O O . LYS A 1 99 ? -2.706 1.348 9.461 1.00 96.31 99 LYS A O 1
ATOM 778 N N . ASP A 1 100 ? -0.815 2.547 9.759 1.00 97.19 100 ASP A N 1
ATOM 779 C CA . ASP A 1 100 ? -0.063 2.074 8.590 1.00 97.19 100 ASP A CA 1
ATOM 780 C C . ASP A 1 100 ? 1.421 2.053 8.969 1.00 97.19 100 ASP A C 1
ATOM 782 O O . ASP A 1 100 ? 2.111 3.080 8.946 1.00 97.19 100 ASP A O 1
ATOM 786 N N . LEU A 1 101 ? 1.901 0.883 9.393 1.00 96.81 101 LEU A N 1
ATOM 787 C CA . LEU A 1 101 ? 3.265 0.736 9.898 1.00 96.81 101 LEU A CA 1
ATOM 788 C C . LEU A 1 101 ? 4.328 0.930 8.813 1.00 96.81 101 LEU A C 1
ATOM 790 O O . LEU A 1 101 ? 5.395 1.458 9.120 1.00 96.81 101 LEU A O 1
ATOM 794 N N . ASN A 1 102 ? 4.028 0.599 7.555 1.00 95.50 102 ASN A N 1
ATOM 795 C CA . ASN A 1 102 ? 4.954 0.782 6.432 1.00 95.50 102 ASN A CA 1
ATOM 796 C C . ASN A 1 102 ? 5.265 2.264 6.162 1.00 95.50 102 ASN A C 1
ATOM 798 O O . ASN A 1 102 ? 6.298 2.607 5.584 1.00 95.50 102 ASN A O 1
ATOM 802 N N . LYS A 1 103 ? 4.412 3.162 6.666 1.00 92.44 103 LYS A N 1
ATOM 803 C CA . LYS A 1 103 ? 4.584 4.620 6.594 1.00 92.44 103 LYS A CA 1
ATOM 804 C C . LYS A 1 103 ? 4.905 5.278 7.920 1.00 92.44 103 LYS A C 1
ATOM 806 O O . LYS A 1 103 ? 4.844 6.503 8.030 1.00 92.44 103 LYS A O 1
ATOM 811 N N . ASN A 1 104 ? 5.218 4.481 8.937 1.00 95.25 104 ASN A N 1
ATOM 812 C CA . ASN A 1 104 ? 5.421 4.961 10.297 1.00 95.25 104 ASN A CA 1
ATOM 813 C C . ASN A 1 104 ? 4.211 5.736 10.848 1.00 95.25 104 ASN A C 1
ATOM 815 O O . ASN A 1 104 ? 4.398 6.620 11.680 1.00 95.25 104 ASN A O 1
ATOM 819 N N . ILE A 1 105 ? 2.985 5.445 10.401 1.00 96.12 105 ILE A N 1
ATOM 820 C CA . ILE A 1 105 ? 1.764 6.042 10.950 1.00 96.12 105 ILE A CA 1
ATOM 821 C C . ILE A 1 105 ? 1.301 5.168 12.111 1.00 96.12 105 ILE A C 1
ATOM 823 O O . ILE A 1 105 ? 0.898 4.024 11.912 1.00 96.12 105 ILE A O 1
ATOM 827 N N . SER A 1 106 ? 1.348 5.710 13.325 1.00 97.00 106 SER A N 1
ATOM 828 C CA . SER A 1 106 ? 0.994 4.997 14.553 1.00 97.00 106 SER A CA 1
ATOM 829 C C . SER A 1 106 ? -0.481 5.150 14.931 1.00 97.00 106 SER A C 1
ATOM 831 O O . SER A 1 106 ? -1.024 4.260 15.590 1.00 97.00 106 SER A O 1
ATOM 833 N N . SER A 1 107 ? -1.119 6.251 14.517 1.00 97.25 107 SER A N 1
ATOM 834 C CA . SER A 1 107 ? -2.536 6.531 14.759 1.00 97.25 107 SER A CA 1
ATOM 835 C C . SER A 1 107 ? -3.114 7.483 13.709 1.00 97.25 107 SER A C 1
ATOM 837 O O . SER A 1 107 ? -2.457 8.448 13.313 1.00 97.25 107 SER A O 1
ATOM 839 N N . ILE A 1 108 ? -4.366 7.253 13.314 1.00 95.12 108 ILE A N 1
ATOM 840 C CA . ILE A 1 108 ? -5.195 8.192 12.555 1.00 95.12 108 ILE A CA 1
ATOM 841 C C . ILE A 1 108 ? -6.476 8.443 13.353 1.00 95.12 108 ILE A C 1
ATOM 843 O O . ILE A 1 108 ? -7.206 7.512 13.694 1.00 95.12 108 ILE A O 1
ATOM 847 N N . GLY A 1 109 ? -6.731 9.713 13.658 1.00 94.69 109 GLY A N 1
ATOM 848 C CA . GLY A 1 109 ? -7.946 10.184 14.308 1.00 94.69 109 GLY A CA 1
ATOM 849 C C . GLY A 1 109 ? -9.003 10.599 13.290 1.00 94.69 109 GLY A C 1
ATOM 850 O O . GLY A 1 109 ? -8.684 11.166 12.240 1.00 94.69 109 GLY A O 1
ATOM 851 N N . TYR A 1 110 ? -10.265 10.349 13.632 1.00 91.88 110 TYR A N 1
ATOM 852 C CA . TYR A 1 110 ? -11.431 10.685 12.820 1.00 91.88 110 TYR A CA 1
ATOM 853 C C . TYR A 1 110 ? -12.412 11.546 13.617 1.00 91.88 110 TYR A C 1
ATOM 855 O O . TYR A 1 110 ? -12.582 11.368 14.824 1.00 91.88 110 TYR A O 1
ATOM 863 N N . ASN A 1 111 ? -13.064 12.495 12.944 1.00 87.94 111 ASN A N 1
ATOM 864 C CA . ASN A 1 111 ? -14.129 13.301 13.539 1.00 87.94 111 ASN A CA 1
ATOM 865 C C . ASN A 1 111 ? -15.502 12.602 13.440 1.00 87.94 111 ASN A C 1
ATOM 867 O O . ASN A 1 111 ? -15.642 11.536 12.846 1.00 87.94 111 ASN A O 1
ATOM 871 N N . PHE A 1 112 ? -16.545 13.235 13.985 1.00 89.69 112 PHE A N 1
ATOM 872 C CA . PHE A 1 112 ? -17.920 12.713 13.967 1.00 89.69 112 PHE A CA 1
ATOM 873 C C . PHE A 1 112 ? -18.525 12.551 12.558 1.00 89.69 112 PHE A C 1
ATOM 875 O O . PHE A 1 112 ? -19.534 11.870 12.407 1.00 89.69 112 PHE A O 1
ATOM 882 N N . LEU A 1 113 ? -17.919 13.158 11.530 1.00 90.12 113 LEU A N 1
ATOM 883 C CA . LEU A 1 113 ? -18.281 12.985 10.117 1.00 90.12 113 LEU A CA 1
ATOM 884 C C . LEU A 1 113 ? -17.489 11.856 9.445 1.00 90.12 113 LEU A C 1
ATOM 886 O O . LEU A 1 113 ? -17.543 11.721 8.225 1.00 90.12 113 LEU A O 1
ATOM 890 N N . ASN A 1 114 ? -16.732 11.071 10.219 1.00 88.31 114 ASN A N 1
ATOM 891 C CA . ASN A 1 114 ? -15.879 9.999 9.722 1.00 88.31 114 ASN A CA 1
ATOM 892 C C . ASN A 1 114 ? -14.757 10.502 8.785 1.00 88.31 114 ASN A C 1
ATOM 894 O O . ASN A 1 114 ? -14.261 9.763 7.937 1.00 88.31 114 ASN A O 1
ATOM 898 N N . LEU A 1 115 ? -14.353 11.772 8.930 1.00 87.12 115 LEU A N 1
ATOM 899 C CA . LEU A 1 115 ? -13.245 12.375 8.186 1.00 87.12 115 LEU A CA 1
ATOM 900 C C . LEU A 1 115 ? -11.968 12.359 9.038 1.00 87.12 115 LEU A C 1
ATOM 902 O O . LEU A 1 115 ? -12.051 12.698 10.225 1.00 87.12 115 LEU A O 1
ATOM 906 N N . PRO A 1 116 ? -10.793 12.044 8.461 1.00 87.38 116 PRO A N 1
ATOM 907 C CA . PRO A 1 116 ? -9.526 12.166 9.169 1.00 87.38 116 PRO A CA 1
ATOM 908 C C . PRO A 1 116 ? -9.325 13.593 9.691 1.00 87.38 116 PRO A C 1
ATOM 910 O O . PRO A 1 116 ? -9.439 14.556 8.930 1.00 87.38 116 PRO A O 1
ATOM 913 N N . ASN A 1 117 ? -8.997 13.740 10.971 1.00 91.25 117 ASN A N 1
ATOM 914 C CA . ASN A 1 117 ? -8.669 15.033 11.581 1.00 91.25 117 ASN A CA 1
ATOM 915 C C . ASN A 1 117 ? -7.254 15.078 12.174 1.00 91.25 117 ASN A C 1
ATOM 917 O O . ASN A 1 117 ? -6.744 16.167 12.438 1.00 91.25 117 ASN A O 1
ATOM 921 N N . GLN A 1 118 ? -6.603 13.924 12.338 1.00 93.31 118 GLN A N 1
ATOM 922 C CA . GLN A 1 118 ? -5.261 13.832 12.896 1.00 93.31 118 GLN A CA 1
ATOM 923 C C . GLN A 1 118 ? -4.518 12.605 12.367 1.00 93.31 118 GLN A C 1
ATOM 925 O O . GLN A 1 118 ? -5.108 11.539 12.223 1.00 93.31 118 GLN A O 1
ATOM 930 N N . VAL A 1 119 ? -3.214 12.744 12.133 1.00 93.75 119 VAL A N 1
ATOM 931 C CA . VAL A 1 119 ? -2.294 11.629 11.878 1.00 93.75 119 VAL A CA 1
ATOM 932 C C . VAL A 1 119 ? -1.079 11.780 12.780 1.00 93.75 119 VAL A C 1
ATOM 934 O O . VAL A 1 119 ? -0.459 12.842 12.808 1.00 93.75 119 VAL A O 1
ATOM 937 N N . ILE A 1 120 ? -0.748 10.722 13.515 1.00 95.50 120 ILE A N 1
ATOM 938 C CA . ILE A 1 120 ? 0.416 10.652 14.398 1.00 95.50 120 ILE A CA 1
ATOM 939 C C . ILE A 1 120 ? 1.406 9.666 13.793 1.00 95.50 120 ILE A C 1
ATOM 941 O O . ILE A 1 120 ? 1.049 8.533 13.462 1.00 95.50 120 ILE A O 1
ATOM 945 N N . PHE A 1 121 ? 2.656 10.096 13.669 1.00 95.50 121 PHE A N 1
ATOM 946 C CA . PHE A 1 121 ? 3.750 9.246 13.221 1.00 95.50 121 PHE A CA 1
ATOM 947 C C . PHE A 1 121 ? 4.492 8.640 14.417 1.00 95.50 121 PHE A C 1
ATOM 949 O O . PHE A 1 121 ? 4.538 9.230 15.495 1.00 95.50 121 PHE A O 1
ATOM 956 N N . THR A 1 122 ? 5.133 7.486 14.233 1.00 92.75 122 THR A N 1
ATOM 957 C CA . THR A 1 122 ? 5.928 6.804 15.271 1.00 92.75 122 THR A CA 1
ATOM 958 C C . THR A 1 122 ? 7.017 7.709 15.865 1.00 92.75 122 THR A C 1
ATOM 960 O O . THR A 1 122 ? 7.316 7.607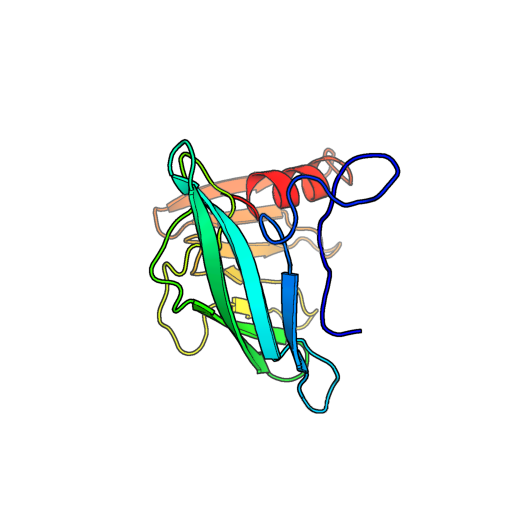 17.049 1.00 92.75 122 THR A O 1
ATOM 963 N N . GLY A 1 123 ? 7.557 8.653 15.082 1.00 89.69 123 GLY A N 1
ATOM 964 C CA . GLY A 1 123 ? 8.525 9.659 15.543 1.00 89.69 123 GLY A CA 1
ATOM 965 C C . GLY A 1 123 ? 7.934 10.841 16.328 1.00 89.69 123 GLY A C 1
ATOM 966 O O . GLY A 1 123 ? 8.653 11.792 16.609 1.00 89.69 123 GLY A O 1
ATOM 967 N N . GLY A 1 124 ? 6.634 10.829 16.639 1.00 89.88 124 GLY A N 1
ATOM 968 C CA . GLY A 1 124 ? 5.955 11.879 17.408 1.00 89.88 124 GLY A CA 1
ATOM 969 C C . GLY A 1 124 ? 5.484 13.085 16.592 1.00 89.88 124 GLY A C 1
ATOM 970 O O . GLY A 1 124 ? 4.797 13.947 17.134 1.00 89.88 124 GLY A O 1
ATOM 971 N N . ASN A 1 125 ? 5.795 13.146 15.293 1.00 93.56 125 ASN A N 1
ATOM 972 C CA . ASN A 1 125 ? 5.236 14.163 14.401 1.00 93.56 125 ASN A CA 1
ATOM 973 C C . ASN A 1 125 ? 3.711 14.016 14.327 1.00 93.56 125 ASN A C 1
ATOM 975 O O . ASN A 1 125 ? 3.196 12.901 14.212 1.00 93.56 125 ASN A O 1
ATOM 979 N N . ILE A 1 126 ? 2.995 15.140 14.362 1.00 92.94 126 ILE A N 1
ATOM 980 C CA . ILE A 1 126 ? 1.531 15.175 14.302 1.00 92.94 126 ILE A CA 1
ATOM 981 C C . ILE A 1 126 ? 1.101 16.083 13.158 1.00 92.94 126 ILE A C 1
ATOM 983 O O . ILE A 1 126 ? 1.510 17.241 13.080 1.00 92.94 126 ILE A O 1
ATOM 987 N N . LEU A 1 127 ? 0.227 15.569 12.299 1.00 89.88 127 LEU A N 1
ATOM 988 C CA . LEU A 1 127 ? -0.473 16.343 11.285 1.00 89.88 127 LEU A CA 1
ATOM 989 C C . LEU A 1 127 ? -1.933 16.515 11.708 1.00 89.88 127 LEU A C 1
ATOM 991 O O . LEU A 1 127 ? -2.658 15.531 11.812 1.00 89.88 127 LEU A O 1
ATOM 995 N N . ASN A 1 128 ? -2.375 17.757 11.912 1.00 89.12 128 ASN A N 1
ATOM 996 C CA . ASN A 1 128 ? -3.777 18.078 12.189 1.00 89.12 128 ASN A CA 1
ATOM 997 C C . ASN A 1 128 ? -4.456 18.612 10.920 1.00 89.12 128 ASN A C 1
ATOM 999 O O . ASN A 1 128 ? -3.886 19.437 10.204 1.00 89.12 128 ASN A O 1
ATOM 1003 N N . MET A 1 129 ? -5.675 18.152 10.644 1.00 80.06 129 MET A N 1
ATOM 1004 C CA . MET A 1 129 ? -6.450 18.517 9.456 1.00 80.06 129 MET A CA 1
ATOM 1005 C C . MET A 1 129 ? -7.715 19.283 9.860 1.00 80.06 129 MET A C 1
ATOM 1007 O O . MET A 1 129 ? -8.502 18.815 10.680 1.00 80.06 129 MET A O 1
ATOM 1011 N N . ASN A 1 130 ? -7.928 20.459 9.261 1.00 68.31 130 ASN A N 1
ATOM 1012 C CA . ASN A 1 130 ? -9.077 21.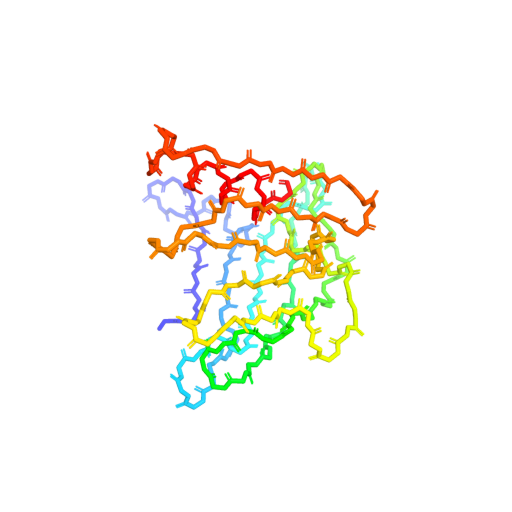324 9.551 1.00 68.31 130 ASN A CA 1
ATOM 1013 C C . ASN A 1 130 ? -10.232 21.098 8.557 1.00 68.31 130 ASN A C 1
ATOM 1015 O O . ASN A 1 130 ? -10.009 20.935 7.356 1.00 68.31 130 ASN A O 1
ATOM 1019 N N . MET A 1 131 ? -11.477 21.177 9.051 1.00 61.28 131 MET A N 1
ATOM 1020 C CA . MET A 1 131 ? -12.733 20.889 8.324 1.00 61.28 131 MET A CA 1
ATOM 1021 C C . MET A 1 131 ? -12.942 21.646 6.994 1.00 61.28 131 MET A C 1
ATOM 1023 O O . MET A 1 131 ? -13.704 21.184 6.147 1.00 61.28 131 MET 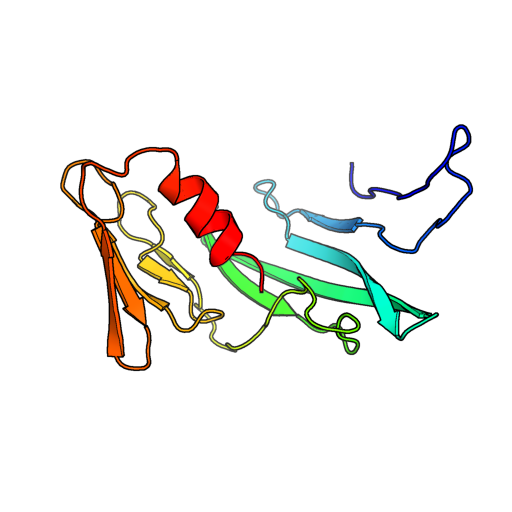A O 1
ATOM 1027 N N . LEU A 1 132 ? -12.287 22.793 6.784 1.00 55.69 132 LEU A N 1
ATOM 1028 C CA . LEU A 1 132 ? -12.442 23.615 5.573 1.00 55.69 132 LEU A CA 1
ATOM 1029 C C . LEU A 1 132 ? -11.616 23.138 4.365 1.00 55.69 132 LEU A C 1
ATOM 1031 O O . LEU A 1 132 ? -11.867 23.578 3.249 1.00 55.69 132 LEU A O 1
ATOM 1035 N N . LEU A 1 133 ? -10.666 22.216 4.550 1.00 51.09 133 LEU A N 1
ATOM 1036 C CA . LEU A 1 133 ? -9.889 21.609 3.459 1.00 51.09 133 LEU A CA 1
ATOM 1037 C C . LEU A 1 133 ? -10.479 20.249 3.061 1.00 51.09 133 LEU A C 1
ATOM 1039 O O . LEU A 1 133 ? -9.792 19.232 2.995 1.00 51.09 133 LEU A O 1
ATOM 1043 N N . THR A 1 134 ? -11.786 20.217 2.823 1.00 65.94 134 THR A N 1
ATOM 1044 C CA . THR A 1 134 ? -12.515 19.002 2.455 1.00 65.94 134 THR A CA 1
ATOM 1045 C C . THR A 1 134 ? -12.414 18.709 0.948 1.00 65.94 134 THR A C 1
ATOM 1047 O O . THR A 1 134 ? -12.280 19.594 0.104 1.00 65.94 134 THR A O 1
ATOM 1050 N N . ALA A 1 135 ? -12.395 17.416 0.617 1.00 48.19 135 ALA A N 1
ATOM 1051 C CA . ALA A 1 135 ? -12.249 16.798 -0.709 1.00 48.19 135 ALA A CA 1
ATOM 1052 C C . ALA A 1 135 ? -10.882 16.923 -1.423 1.00 48.19 135 ALA A C 1
ATOM 1054 O O . ALA A 1 135 ? -10.282 15.895 -1.742 1.00 48.19 135 ALA A O 1
ATOM 1055 N N . ARG A 1 136 ? -10.341 18.124 -1.679 1.00 51.06 136 ARG A N 1
ATOM 1056 C CA . ARG A 1 136 ? -9.116 18.250 -2.513 1.00 51.06 136 ARG A CA 1
ATOM 1057 C C . ARG A 1 136 ? -7.836 17.807 -1.804 1.00 51.06 136 ARG A C 1
ATOM 1059 O O . ARG A 1 136 ? -6.945 17.247 -2.441 1.00 51.06 136 ARG A O 1
ATOM 1066 N N . SER A 1 137 ? -7.755 18.012 -0.493 1.00 52.50 137 SER A N 1
ATOM 1067 C CA . SER A 1 137 ? -6.570 17.648 0.288 1.00 52.50 137 SER A CA 1
ATOM 1068 C C . SER A 1 137 ? -6.495 16.159 0.598 1.00 52.50 137 SER A C 1
ATOM 1070 O O . SER A 1 137 ? -5.394 15.661 0.762 1.00 52.50 137 SER A O 1
ATOM 1072 N N . PHE A 1 138 ? -7.610 15.420 0.596 1.00 50.50 138 PHE A N 1
ATOM 1073 C CA . PHE A 1 138 ? -7.586 13.975 0.850 1.00 50.50 138 PHE A CA 1
ATOM 1074 C C . PHE A 1 138 ? -7.029 13.193 -0.347 1.00 50.50 138 PHE A C 1
ATOM 1076 O O . PHE A 1 138 ? -6.156 12.353 -0.172 1.00 50.50 138 PHE A O 1
ATOM 1083 N N . VAL A 1 139 ? -7.415 13.549 -1.580 1.00 50.53 139 VAL A N 1
ATOM 1084 C CA . VAL A 1 139 ? -6.814 12.970 -2.800 1.00 50.53 139 VAL A CA 1
ATOM 1085 C C . VAL A 1 139 ? -5.343 13.378 -2.939 1.00 50.53 139 VAL A C 1
ATOM 1087 O O . VAL A 1 139 ? -4.514 12.579 -3.370 1.00 50.53 139 VAL A O 1
ATOM 1090 N N . ARG A 1 140 ? -4.987 14.607 -2.532 1.00 51.03 140 ARG A N 1
ATOM 1091 C CA . ARG A 1 140 ? -3.593 15.073 -2.537 1.00 51.03 140 ARG A CA 1
ATOM 1092 C C . ARG A 1 140 ? -2.757 14.439 -1.422 1.00 51.03 140 ARG A C 1
ATOM 1094 O O . ARG A 1 140 ? -1.593 14.181 -1.668 1.00 51.03 140 ARG A O 1
ATOM 1101 N N . TYR A 1 141 ? -3.337 14.142 -0.260 1.00 49.38 141 TYR A N 1
ATOM 1102 C CA . TYR A 1 141 ? -2.708 13.417 0.851 1.00 49.38 141 TYR A CA 1
ATOM 1103 C C . TYR A 1 141 ? -2.545 11.930 0.525 1.00 49.38 141 TYR A C 1
ATOM 1105 O O . TYR A 1 141 ? -1.484 11.377 0.761 1.00 49.38 141 TYR A O 1
ATOM 1113 N N . ILE A 1 142 ? -3.523 11.309 -0.142 1.00 47.53 142 ILE A N 1
ATOM 1114 C CA . ILE A 1 142 ? -3.354 9.990 -0.763 1.00 47.53 142 ILE A CA 1
ATOM 1115 C C . ILE A 1 142 ? -2.191 10.042 -1.765 1.00 47.53 142 ILE A C 1
ATOM 1117 O O . ILE A 1 142 ? -1.288 9.228 -1.678 1.00 47.53 142 ILE A O 1
ATOM 1121 N N . ARG A 1 143 ? -2.114 11.045 -2.647 1.00 45.75 143 ARG A N 1
ATOM 1122 C CA . ARG A 1 143 ? -0.972 11.184 -3.574 1.00 45.75 143 ARG A CA 1
ATOM 1123 C C . ARG A 1 143 ? 0.374 11.534 -2.921 1.00 45.75 143 ARG A C 1
ATOM 1125 O O . ARG A 1 143 ? 1.383 11.157 -3.490 1.00 45.75 143 ARG A O 1
ATOM 1132 N N . LEU A 1 144 ? 0.402 12.258 -1.797 1.00 41.25 144 LEU A N 1
ATOM 1133 C CA . LEU A 1 144 ? 1.639 12.663 -1.101 1.00 41.25 144 LEU A CA 1
ATOM 1134 C C . LEU A 1 144 ? 2.096 11.674 -0.020 1.00 41.25 144 LEU A C 1
ATOM 1136 O O . LEU A 1 144 ? 3.203 11.814 0.483 1.00 41.25 144 LEU A O 1
ATOM 1140 N N . VAL A 1 145 ? 1.232 10.744 0.398 1.00 44.47 145 VAL A N 1
ATOM 1141 C CA . VAL A 1 145 ? 1.512 9.807 1.497 1.00 44.47 145 VAL A CA 1
ATOM 1142 C C . VAL A 1 145 ? 1.346 8.346 1.068 1.00 44.47 145 VAL A C 1
ATOM 1144 O O . VAL A 1 145 ? 1.874 7.479 1.745 1.00 44.47 145 VAL A O 1
ATOM 1147 N N . LEU A 1 146 ? 0.645 8.001 -0.025 1.00 40.91 146 LEU A N 1
ATOM 1148 C CA . LEU A 1 146 ? 0.581 6.623 -0.575 1.00 40.91 146 LEU A CA 1
ATOM 1149 C C . LEU A 1 146 ? 1.547 6.350 -1.731 1.00 40.91 146 LEU A C 1
ATOM 1151 O O . LEU A 1 146 ? 1.588 5.216 -2.197 1.00 40.91 146 LEU A O 1
ATOM 1155 N N . LEU A 1 147 ? 2.332 7.331 -2.157 1.00 34.88 147 LEU A N 1
ATOM 1156 C CA . LEU A 1 147 ? 3.503 7.094 -2.992 1.00 34.88 147 LEU A CA 1
ATOM 1157 C C . LEU A 1 147 ? 4.704 7.721 -2.270 1.00 34.88 147 LEU A C 1
ATOM 1159 O O . LEU A 1 147 ? 4.535 8.818 -1.725 1.00 34.88 147 LEU A O 1
ATOM 1163 N N . PRO A 1 148 ? 5.850 7.023 -2.190 1.00 45.12 148 PRO A N 1
ATOM 1164 C CA . PRO A 1 148 ? 7.119 7.671 -1.883 1.00 45.12 148 PRO A CA 1
ATOM 1165 C C . PRO A 1 148 ? 7.388 8.855 -2.824 1.00 45.12 148 PRO A C 1
ATOM 1167 O O . PRO A 1 148 ? 6.922 8.812 -3.990 1.00 45.12 148 PRO A O 1
#

pLDDT: mean 87.89, std 15.43, range [34.88, 98.31]

InterPro domains:
  IPR006530 YD repeat [TIGR01643] (77-98)

Radius of gyration: 17.66 Å; chains: 1; bounding box: 38×40×50 Å

Foldseek 3Di:
DFKDWAADDPVRPHCTPQWIKGQPDADPLRHRQWIWTKHAQEPPDIDTAFTWGWDDDRNHTFAIDTDDPTHHYDQFFRQQRQDDDSGQWDADPVRHTAGHVSQQWPGWDADPVRHTQWTAGVVGDIDGDDPVPPDPVVVVCCVVRNGD

Sequence (148 aa):
MKDALYGEDATLASNTNRFNEQITAYDKMGNIWGLKRYGQTDANSYGMIDNLTLTYNGNQLQAVKDIATSSVYGNGTEFKDNSNQTVEYTYDKNGNLTKDLNKNISSIGYNFLNLPNQVIFTGGNILNMNMLLTARSFVRYIRLVLLP

Secondary structure (DSSP, 8-state):
--EE---BTTTT-BTTTSS-EEEEEE-TTS-EEEEEEEEEEETTEEEEEEEEEEEEETTEEEEEEE--S-PPSSS----------S--EEE-TTS-EEEEGGGTEEEEEE-TTS-EEEEEETTS-EEE--TTS-SHHHHHHHHHHS--

Organism: NCBI:txid2447885